Protein AF-A0A950ZU82-F1 (afdb_monomer_lite)

pLDDT: mean 92.41, std 3.68, range [76.25, 97.06]

Sequence (107 aa):
AENVMREKIAYYGHAFSPLILSRLGLTRADFDPIQGVLRTRSLASAAELVTPRMLQIGVVGTSRDLLPRLDQLVAQGATHLSFGPPLGPDLFEAINILGREVLPHFK

Radius of gyration: 15.25 Å; chains: 1; bounding box: 41×27×33 Å

Secondary structure (DSSP, 8-state):
-HHHHHHHHHHHGGGS-HHHHHHTT--SGGGHHHHHHHHHS-HHHHHTT--HHHHTTS--S-HHHHHHHHHHHHHTT-------TTS-SSHHHHHHHIIIIIGGGG-

Structure (mmCIF, N/CA/C/O backbone):
data_AF-A0A950ZU82-F1
#
_entry.id   AF-A0A950ZU82-F1
#
loop_
_atom_site.group_PDB
_atom_site.id
_atom_site.type_symbol
_atom_site.label_atom_id
_atom_site.label_alt_id
_atom_site.label_comp_id
_atom_site.label_asym_id
_atom_site.label_entity_id
_atom_site.label_seq_id
_atom_site.pdbx_PDB_ins_code
_atom_site.Cartn_x
_atom_site.Cartn_y
_atom_site.Cartn_z
_atom_site.occupancy
_atom_site.B_iso_or_equiv
_atom_site.auth_seq_id
_atom_site.auth_comp_id
_atom_site.auth_asym_id
_atom_site.auth_atom_id
_atom_site.pdbx_PDB_model_num
ATOM 1 N N . ALA A 1 1 ? 2.034 10.217 -0.989 1.00 76.25 1 ALA A N 1
ATOM 2 C CA . ALA A 1 1 ? 1.523 8.864 -0.673 1.00 76.25 1 ALA A CA 1
ATOM 3 C C . ALA A 1 1 ? 1.685 7.892 -1.843 1.00 76.25 1 ALA A C 1
ATOM 5 O O . ALA A 1 1 ? 2.078 6.757 -1.618 1.00 76.25 1 ALA A O 1
ATOM 6 N N . GLU A 1 2 ? 1.436 8.313 -3.086 1.00 87.06 2 GLU A N 1
ATOM 7 C CA . GLU A 1 2 ? 1.531 7.410 -4.242 1.00 87.06 2 GLU A CA 1
ATOM 8 C C . GLU A 1 2 ? 2.933 6.816 -4.453 1.00 87.06 2 GLU A C 1
ATOM 10 O O . GLU A 1 2 ? 3.048 5.606 -4.598 1.00 87.06 2 GLU A O 1
ATOM 15 N N . ASN A 1 3 ? 4.002 7.619 -4.386 1.00 89.94 3 ASN A N 1
ATOM 16 C CA . ASN A 1 3 ? 5.370 7.130 -4.631 1.00 89.94 3 ASN A CA 1
ATOM 17 C C . ASN A 1 3 ? 5.780 5.988 -3.688 1.00 89.94 3 ASN A C 1
ATOM 19 O O . ASN A 1 3 ? 6.230 4.946 -4.154 1.00 89.94 3 ASN A O 1
ATOM 23 N N . VAL A 1 4 ? 5.532 6.126 -2.382 1.00 90.06 4 VAL A N 1
ATOM 24 C CA . VAL A 1 4 ? 5.836 5.057 -1.411 1.00 90.06 4 VAL A CA 1
ATOM 25 C C . VAL A 1 4 ? 4.988 3.801 -1.640 1.00 90.06 4 VAL A C 1
ATOM 27 O O . VAL A 1 4 ? 5.438 2.687 -1.378 1.00 90.06 4 VAL A O 1
ATOM 30 N N . MET A 1 5 ? 3.773 3.949 -2.182 1.00 92.31 5 MET A N 1
ATOM 31 C CA . MET A 1 5 ? 2.953 2.809 -2.594 1.00 92.31 5 MET A CA 1
ATOM 32 C C . MET A 1 5 ? 3.513 2.141 -3.854 1.00 92.31 5 MET A C 1
ATOM 34 O O . MET A 1 5 ? 3.579 0.914 -3.912 1.00 92.31 5 MET A O 1
ATOM 38 N N . ARG A 1 6 ? 3.962 2.923 -4.843 1.00 94.81 6 ARG A N 1
ATOM 39 C CA . ARG A 1 6 ? 4.615 2.403 -6.054 1.00 94.81 6 ARG A CA 1
ATOM 40 C C . ARG A 1 6 ? 5.853 1.597 -5.697 1.00 94.81 6 ARG A C 1
ATOM 42 O O . ARG A 1 6 ? 5.984 0.474 -6.160 1.00 94.81 6 ARG A O 1
ATOM 49 N N . GLU A 1 7 ? 6.708 2.102 -4.818 1.00 94.19 7 GLU A N 1
ATOM 50 C CA . GLU A 1 7 ? 7.871 1.354 -4.333 1.00 94.19 7 GLU A CA 1
ATOM 51 C C . GLU A 1 7 ? 7.461 0.041 -3.654 1.00 94.19 7 GLU A C 1
ATOM 53 O O . GLU A 1 7 ? 8.018 -1.022 -3.941 1.00 94.19 7 GLU A O 1
ATOM 58 N N . LYS A 1 8 ? 6.427 0.072 -2.805 1.00 92.75 8 LYS A N 1
ATOM 59 C CA . LYS A 1 8 ? 5.949 -1.136 -2.127 1.00 92.75 8 LYS A CA 1
ATOM 60 C C . LYS A 1 8 ? 5.407 -2.179 -3.105 1.00 92.75 8 LYS A C 1
ATOM 62 O O . LYS A 1 8 ? 5.704 -3.367 -2.958 1.00 92.75 8 LYS A O 1
ATOM 67 N N . ILE A 1 9 ? 4.638 -1.742 -4.099 1.00 93.94 9 ILE A N 1
ATOM 68 C CA . ILE A 1 9 ? 4.083 -2.602 -5.149 1.00 93.94 9 ILE A CA 1
ATOM 69 C C . ILE A 1 9 ? 5.184 -3.102 -6.079 1.00 93.94 9 ILE A C 1
ATOM 71 O O . ILE A 1 9 ? 5.150 -4.264 -6.466 1.00 93.94 9 ILE A O 1
ATOM 75 N N . ALA A 1 10 ? 6.190 -2.290 -6.398 1.00 95.00 10 ALA A N 1
ATOM 76 C CA . ALA A 1 10 ? 7.326 -2.749 -7.183 1.00 95.00 10 ALA A CA 1
ATOM 77 C C . ALA A 1 10 ? 8.043 -3.902 -6.469 1.00 95.00 10 ALA A C 1
ATOM 79 O O . ALA A 1 10 ? 8.309 -4.945 -7.066 1.00 95.00 10 ALA A O 1
ATOM 80 N N . TYR A 1 11 ? 8.279 -3.745 -5.164 1.00 92.81 11 TYR A N 1
ATOM 81 C CA . TYR A 1 11 ? 8.987 -4.730 -4.356 1.00 92.81 11 TYR A CA 1
ATOM 82 C C . TYR A 1 11 ? 8.181 -6.022 -4.115 1.00 92.81 11 TYR A C 1
ATOM 84 O O . TYR A 1 11 ? 8.715 -7.111 -4.313 1.00 92.81 11 TYR A O 1
ATOM 92 N N . TYR A 1 12 ? 6.895 -5.932 -3.747 1.00 90.44 12 TYR A N 1
ATOM 93 C CA . TYR A 1 12 ? 6.082 -7.095 -3.339 1.00 90.44 12 TYR A CA 1
ATOM 94 C C . TYR A 1 12 ? 4.944 -7.484 -4.295 1.00 90.44 12 TYR A C 1
ATOM 96 O O . TYR A 1 12 ? 4.289 -8.500 -4.075 1.00 90.44 12 TYR A O 1
ATOM 104 N N . GLY A 1 13 ? 4.689 -6.725 -5.361 1.00 86.81 13 GLY A N 1
ATOM 105 C CA . GLY A 1 13 ? 3.541 -6.915 -6.260 1.00 86.81 13 GLY A CA 1
ATOM 106 C C . GLY A 1 13 ? 3.431 -8.326 -6.848 1.00 86.81 13 GLY A C 1
ATOM 107 O O . GLY A 1 13 ? 2.353 -8.917 -6.888 1.00 86.81 13 GLY A O 1
ATOM 108 N N . HIS A 1 14 ? 4.573 -8.920 -7.196 1.00 88.56 14 HIS A N 1
ATOM 109 C CA . HIS A 1 14 ? 4.666 -10.285 -7.721 1.00 88.56 14 HIS A CA 1
ATOM 110 C C . HIS A 1 14 ? 4.247 -11.372 -6.706 1.00 88.56 14 HIS A C 1
ATOM 112 O O . HIS A 1 14 ? 3.906 -12.491 -7.096 1.00 88.56 14 HIS A O 1
ATOM 118 N N . ALA A 1 15 ? 4.272 -11.060 -5.406 1.00 90.62 15 ALA A N 1
ATOM 119 C CA . ALA A 1 15 ? 3.979 -11.998 -4.327 1.00 90.62 15 ALA A CA 1
ATOM 120 C C . ALA A 1 15 ? 2.480 -12.091 -3.991 1.00 90.62 15 ALA A C 1
ATOM 122 O O . ALA A 1 15 ? 2.077 -12.995 -3.257 1.00 90.62 15 ALA A O 1
ATOM 123 N N . PHE A 1 16 ? 1.634 -11.209 -4.540 1.00 90.75 16 PHE A N 1
ATOM 124 C CA . PHE A 1 16 ? 0.191 -11.282 -4.315 1.00 90.75 16 PHE A CA 1
ATOM 125 C C . PHE A 1 16 ? -0.411 -12.590 -4.857 1.00 90.75 16 PHE A C 1
ATOM 127 O O . PHE A 1 16 ? 0.110 -13.249 -5.772 1.00 90.75 16 PHE A O 1
ATOM 134 N N . SER A 1 17 ? -1.524 -13.005 -4.248 1.00 91.31 17 SER A N 1
ATOM 135 C CA . SER A 1 17 ? -2.227 -14.215 -4.664 1.00 91.31 17 SER A CA 1
ATOM 136 C C . SER A 1 17 ? -2.861 -14.022 -6.053 1.00 91.31 17 SER A C 1
ATOM 138 O O . SER A 1 17 ? -3.342 -12.925 -6.359 1.00 91.31 17 SER A O 1
ATOM 140 N N . PRO A 1 18 ? -2.932 -15.072 -6.895 1.00 92.69 18 PRO A N 1
ATOM 141 C CA . PRO A 1 18 ? -3.588 -14.989 -8.205 1.00 92.69 18 PRO A CA 1
ATOM 142 C C . PRO A 1 18 ? -5.044 -14.504 -8.133 1.00 92.69 18 PRO A C 1
ATOM 144 O O . PRO A 1 18 ? -5.521 -13.821 -9.037 1.00 92.69 18 PRO A O 1
ATOM 147 N N . LEU A 1 19 ? -5.748 -14.804 -7.037 1.00 92.06 19 LEU A N 1
ATOM 148 C CA . LEU A 1 19 ? -7.117 -14.338 -6.809 1.00 92.06 19 LEU A CA 1
ATOM 149 C C . LEU A 1 19 ? -7.203 -12.807 -6.702 1.00 92.06 19 LEU A C 1
ATOM 151 O O . LEU A 1 19 ? -8.101 -12.203 -7.278 1.00 92.06 19 LEU A O 1
ATOM 155 N N . ILE A 1 20 ? -6.280 -12.168 -5.977 1.00 89.62 20 ILE A N 1
ATOM 156 C CA . ILE A 1 20 ? -6.266 -10.702 -5.847 1.00 89.62 20 ILE A CA 1
ATOM 157 C C . ILE A 1 20 ? -5.909 -10.063 -7.189 1.00 89.62 20 ILE A C 1
ATOM 159 O O . ILE A 1 20 ? -6.588 -9.138 -7.630 1.00 89.62 20 ILE A O 1
ATOM 163 N N . LEU A 1 21 ? -4.879 -10.588 -7.857 1.00 93.38 21 LEU A N 1
ATOM 164 C CA . LEU A 1 21 ? -4.420 -10.059 -9.139 1.00 93.38 21 LEU A CA 1
ATOM 165 C C . LEU A 1 21 ? -5.504 -10.177 -10.221 1.00 93.38 21 LEU A C 1
ATOM 167 O O . LEU A 1 21 ? -5.793 -9.197 -10.901 1.00 93.38 21 LEU A O 1
ATOM 171 N N . SER A 1 22 ? -6.188 -11.321 -10.316 1.00 94.69 22 SER A N 1
ATOM 172 C CA . SER A 1 22 ? -7.242 -11.542 -11.319 1.00 94.69 22 SER A CA 1
ATOM 173 C C . SER A 1 22 ? -8.460 -10.633 -11.141 1.00 94.69 22 SER A C 1
ATOM 175 O O . SER A 1 22 ? -9.021 -10.180 -12.136 1.00 94.69 22 SER A O 1
ATOM 177 N N . ARG A 1 23 ? -8.832 -10.262 -9.906 1.00 92.69 23 ARG A N 1
ATOM 178 C CA . ARG A 1 23 ? -9.862 -9.228 -9.657 1.00 92.69 23 ARG A CA 1
ATOM 179 C C . ARG A 1 23 ? -9.470 -7.863 -10.218 1.00 92.69 23 ARG A C 1
ATOM 181 O O . ARG A 1 23 ? -10.330 -7.054 -10.560 1.00 92.69 23 ARG A O 1
ATOM 188 N N . LEU A 1 24 ? -8.169 -7.623 -10.341 1.00 92.75 24 LEU A N 1
ATOM 189 C CA . LEU A 1 24 ? -7.603 -6.451 -10.985 1.00 92.75 24 LEU A CA 1
ATOM 190 C C . LEU A 1 24 ? -7.235 -6.715 -12.455 1.00 92.75 24 LEU A C 1
ATOM 192 O O . LEU A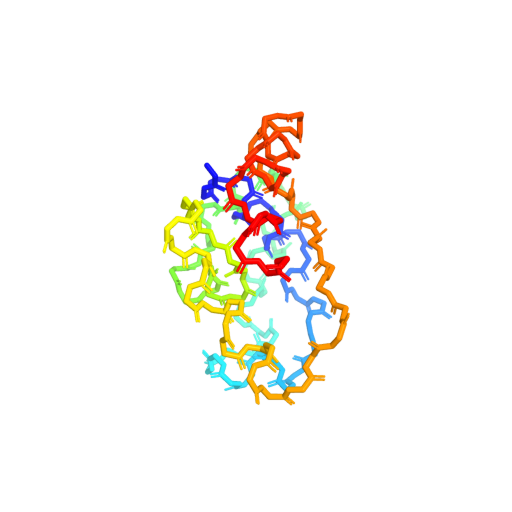 1 24 ? -6.652 -5.850 -13.094 1.00 92.75 24 LEU A O 1
ATOM 196 N N . GLY A 1 25 ? -7.606 -7.846 -13.053 1.00 95.44 25 GLY A N 1
ATOM 197 C CA . GLY A 1 25 ? -7.209 -8.172 -14.429 1.00 95.44 25 GLY A CA 1
ATOM 198 C C . GLY A 1 25 ? -5.688 -8.204 -14.622 1.00 95.44 25 GLY A C 1
ATOM 199 O O . GLY A 1 25 ? -5.209 -7.929 -15.714 1.00 95.44 25 GLY A O 1
ATOM 200 N N . LEU A 1 26 ? -4.951 -8.477 -13.545 1.00 96.12 26 LEU A N 1
ATOM 201 C CA . LEU A 1 26 ? -3.505 -8.625 -13.520 1.00 96.12 26 LEU A CA 1
ATOM 202 C C . LEU A 1 26 ? -3.144 -10.096 -13.314 1.00 96.12 26 LEU A C 1
ATOM 204 O O . LEU A 1 26 ? -3.903 -10.905 -12.774 1.00 96.12 26 LEU A O 1
ATOM 208 N N . THR A 1 27 ? -1.920 -10.411 -13.682 1.00 95.75 27 THR A N 1
ATOM 209 C CA . THR A 1 27 ? -1.241 -11.680 -13.491 1.00 95.75 27 THR A CA 1
ATOM 210 C C . THR A 1 27 ? 0.117 -11.419 -12.849 1.00 95.75 27 THR A C 1
ATOM 212 O O . THR A 1 27 ? 0.567 -10.280 -12.728 1.00 95.75 27 THR A O 1
ATOM 215 N N . ARG A 1 28 ? 0.808 -12.480 -12.422 1.00 94.00 28 ARG A N 1
ATOM 216 C CA . ARG A 1 28 ? 2.193 -12.336 -11.946 1.00 94.00 28 ARG A CA 1
ATOM 217 C C . ARG A 1 28 ? 3.141 -11.895 -13.061 1.00 94.00 28 ARG A C 1
ATOM 219 O O . ARG A 1 28 ? 4.058 -11.136 -12.775 1.00 94.00 28 ARG A O 1
ATOM 226 N N . ALA A 1 29 ? 2.873 -12.312 -14.301 1.00 95.50 29 ALA A N 1
ATOM 227 C CA . ALA A 1 29 ? 3.693 -11.977 -15.461 1.00 95.50 29 ALA A CA 1
ATOM 228 C C . ALA A 1 29 ? 3.730 -10.465 -15.740 1.00 95.50 29 ALA A C 1
ATOM 230 O O . ALA A 1 29 ? 4.748 -9.939 -16.180 1.00 95.50 29 ALA A O 1
ATOM 231 N N . ASP A 1 30 ? 2.668 -9.733 -15.386 1.00 96.38 30 ASP A N 1
ATOM 232 C CA . ASP A 1 30 ? 2.646 -8.269 -15.503 1.00 96.38 30 ASP A CA 1
ATOM 233 C C . ASP A 1 30 ? 3.726 -7.589 -14.640 1.00 96.38 30 ASP A C 1
ATOM 235 O O . ASP A 1 30 ? 4.125 -6.460 -14.918 1.00 96.38 30 ASP A O 1
ATOM 239 N N . PHE A 1 31 ? 4.240 -8.271 -13.609 1.00 96.44 31 PHE A N 1
ATOM 240 C CA . PHE A 1 31 ? 5.312 -7.774 -12.743 1.00 96.44 31 PHE A CA 1
ATOM 241 C C . PHE A 1 31 ? 6.716 -8.205 -13.193 1.00 96.44 31 PHE A C 1
ATOM 243 O O . PHE A 1 31 ? 7.699 -7.731 -12.619 1.00 96.44 31 PHE A O 1
ATOM 250 N N . ASP A 1 32 ? 6.855 -9.053 -14.214 1.00 95.81 32 ASP A N 1
ATOM 251 C CA . ASP A 1 32 ? 8.163 -9.538 -14.672 1.00 95.81 32 ASP A CA 1
ATOM 252 C C . ASP A 1 32 ? 9.114 -8.405 -15.107 1.00 95.81 32 ASP A C 1
ATOM 254 O O . ASP A 1 32 ? 10.284 -8.432 -14.698 1.00 95.81 32 ASP A O 1
ATOM 258 N N . PRO A 1 33 ? 8.662 -7.360 -15.839 1.00 96.56 33 PRO A N 1
ATOM 259 C CA . PRO A 1 33 ? 9.520 -6.224 -16.182 1.00 96.56 33 PRO A CA 1
ATOM 260 C C . PRO A 1 33 ? 10.040 -5.482 -14.943 1.00 96.56 33 PRO A C 1
ATOM 262 O O . PRO A 1 33 ? 11.216 -5.124 -14.873 1.00 96.56 33 PRO A O 1
ATOM 265 N N . ILE A 1 34 ? 9.183 -5.315 -13.930 1.00 97.06 34 ILE A N 1
ATOM 266 C CA . ILE A 1 34 ? 9.522 -4.676 -12.652 1.00 97.06 34 ILE A CA 1
ATOM 267 C C . ILE A 1 34 ? 10.594 -5.495 -11.925 1.00 97.06 34 ILE A C 1
ATOM 269 O O . ILE A 1 34 ? 11.589 -4.941 -11.458 1.00 97.06 34 ILE A O 1
ATOM 273 N N . GLN A 1 35 ? 10.436 -6.821 -11.871 1.00 94.94 35 GLN A N 1
ATOM 274 C CA . GLN A 1 35 ? 11.425 -7.717 -11.264 1.00 94.94 35 GLN A CA 1
ATOM 275 C C . GLN A 1 35 ? 12.764 -7.691 -12.016 1.00 94.94 35 GLN A C 1
ATOM 277 O O . GLN A 1 35 ? 13.825 -7.742 -11.395 1.00 94.94 35 GLN A O 1
ATOM 282 N N . GLY A 1 36 ? 12.737 -7.569 -13.346 1.00 95.25 36 GLY A N 1
ATOM 283 C CA . GLY A 1 36 ? 13.937 -7.368 -14.161 1.00 95.25 36 GLY A CA 1
ATOM 284 C C . GLY A 1 36 ? 14.706 -6.100 -13.784 1.00 95.25 36 GLY A C 1
ATOM 285 O O . GLY A 1 36 ? 15.924 -6.150 -13.586 1.00 95.25 36 GLY A O 1
ATOM 286 N N . VAL A 1 37 ? 13.996 -4.980 -13.622 1.00 96.19 37 VAL A N 1
ATOM 287 C CA . VAL A 1 37 ? 14.597 -3.706 -13.203 1.00 96.19 37 VAL A CA 1
ATOM 288 C C . VAL A 1 37 ? 15.108 -3.772 -11.765 1.00 96.19 37 VAL A C 1
ATOM 290 O O . VAL A 1 37 ? 16.233 -3.349 -11.521 1.00 96.19 37 VAL A O 1
ATOM 293 N N . LEU A 1 38 ? 14.364 -4.369 -10.829 1.00 93.25 38 LEU A N 1
ATOM 294 C CA . LEU A 1 38 ? 14.813 -4.519 -9.436 1.00 93.25 38 LEU A CA 1
ATOM 295 C C . LEU A 1 38 ? 16.125 -5.292 -9.297 1.00 93.25 38 LEU A C 1
ATOM 297 O O . LEU A 1 38 ? 16.934 -4.964 -8.436 1.00 93.25 38 LEU A O 1
ATOM 301 N N . ARG A 1 39 ? 16.351 -6.308 -10.137 1.00 92.12 39 ARG A N 1
ATOM 302 C CA . ARG A 1 39 ? 17.591 -7.102 -10.107 1.00 92.12 39 ARG A CA 1
ATOM 303 C C . ARG A 1 39 ? 18.814 -6.358 -10.640 1.00 92.12 39 ARG A C 1
ATOM 305 O O . ARG A 1 39 ? 19.932 -6.751 -10.328 1.00 92.12 39 ARG A O 1
ATOM 312 N N . THR A 1 40 ? 18.617 -5.353 -11.490 1.00 93.12 40 THR A N 1
ATOM 313 C CA . THR A 1 40 ? 19.699 -4.731 -12.277 1.00 93.12 40 THR A CA 1
ATOM 314 C C . THR A 1 40 ? 19.895 -3.244 -11.991 1.00 93.12 40 THR A C 1
ATOM 316 O O . THR A 1 40 ? 20.926 -2.685 -12.358 1.00 93.12 40 THR A O 1
ATOM 319 N N . ARG A 1 41 ? 18.915 -2.588 -11.362 1.00 92.94 41 ARG A N 1
ATOM 320 C CA . ARG A 1 41 ? 18.884 -1.146 -11.088 1.00 92.94 41 ARG A CA 1
ATOM 321 C C . ARG A 1 41 ? 18.401 -0.882 -9.655 1.00 92.94 41 ARG A C 1
ATOM 323 O O . ARG A 1 41 ? 18.728 -1.629 -8.740 1.00 92.94 41 ARG A O 1
ATOM 330 N N . SER A 1 42 ? 17.669 0.212 -9.446 1.00 94.06 42 SER A N 1
ATOM 331 C CA . SER A 1 42 ? 17.158 0.647 -8.149 1.00 94.06 42 SER A CA 1
ATOM 332 C C . SER A 1 42 ? 15.656 0.389 -7.999 1.00 94.06 42 SER A C 1
ATOM 334 O O . SER A 1 42 ? 14.920 0.242 -8.979 1.00 94.06 42 SER A O 1
ATOM 336 N N . LEU A 1 43 ? 15.191 0.408 -6.746 1.00 93.50 43 LEU A N 1
ATOM 337 C CA . LEU A 1 43 ? 13.767 0.371 -6.406 1.00 93.50 43 LEU A CA 1
ATOM 338 C C . LEU A 1 43 ? 12.992 1.542 -7.022 1.00 93.50 43 LEU A C 1
ATOM 340 O O . LEU A 1 43 ? 11.895 1.334 -7.531 1.00 93.50 43 LEU A O 1
ATOM 344 N N . ALA A 1 44 ? 13.581 2.740 -7.033 1.00 94.00 44 ALA A N 1
ATOM 345 C CA . ALA A 1 44 ? 12.975 3.921 -7.640 1.00 94.00 44 ALA A CA 1
ATOM 346 C C . ALA A 1 44 ? 12.697 3.703 -9.137 1.00 94.00 44 ALA A C 1
ATOM 348 O O . ALA A 1 44 ? 11.577 3.913 -9.591 1.00 94.00 44 ALA A O 1
ATOM 349 N N . SER A 1 45 ? 13.671 3.175 -9.888 1.00 95.31 45 SER A N 1
ATOM 350 C CA . SER A 1 45 ? 13.477 2.872 -11.312 1.00 95.31 45 SER A CA 1
ATOM 351 C C . SER A 1 45 ? 12.434 1.778 -11.549 1.00 95.31 45 SER A C 1
ATOM 353 O O . SER A 1 45 ? 11.724 1.800 -12.548 1.00 95.31 45 SER A O 1
ATOM 355 N N . ALA A 1 46 ? 12.318 0.803 -10.646 1.00 96.62 46 ALA A N 1
ATOM 356 C CA . ALA A 1 46 ? 11.273 -0.211 -10.746 1.00 96.62 46 ALA A CA 1
ATOM 357 C C . ALA A 1 46 ? 9.878 0.354 -10.419 1.00 96.62 46 ALA A C 1
ATOM 359 O O . ALA A 1 46 ? 8.889 -0.058 -11.023 1.00 96.62 46 ALA A O 1
ATOM 360 N N . ALA A 1 47 ? 9.792 1.310 -9.490 1.00 96.12 47 ALA A N 1
ATOM 361 C CA . ALA A 1 47 ? 8.549 1.975 -9.100 1.00 96.12 47 ALA A CA 1
ATOM 362 C C . ALA A 1 47 ? 7.925 2.796 -10.243 1.00 96.12 47 ALA A C 1
ATOM 364 O O . ALA A 1 47 ? 6.699 2.910 -10.320 1.00 96.12 47 ALA A O 1
ATOM 365 N N . GLU A 1 48 ? 8.745 3.313 -11.162 1.00 96.62 48 GLU A N 1
ATOM 366 C CA . GLU A 1 48 ? 8.290 4.004 -12.378 1.00 96.62 48 GLU A CA 1
ATOM 367 C C . GLU A 1 48 ? 7.494 3.087 -13.319 1.00 96.62 48 GLU A C 1
ATOM 369 O O . GLU A 1 48 ? 6.600 3.552 -14.023 1.00 96.62 48 GLU A O 1
ATOM 374 N N . LEU A 1 49 ? 7.764 1.776 -13.297 1.00 96.69 49 LEU A N 1
ATOM 375 C CA . LEU A 1 49 ? 7.057 0.783 -14.113 1.00 96.69 49 LEU A CA 1
ATOM 376 C C . LEU A 1 49 ? 5.719 0.330 -13.511 1.00 96.69 49 LEU A C 1
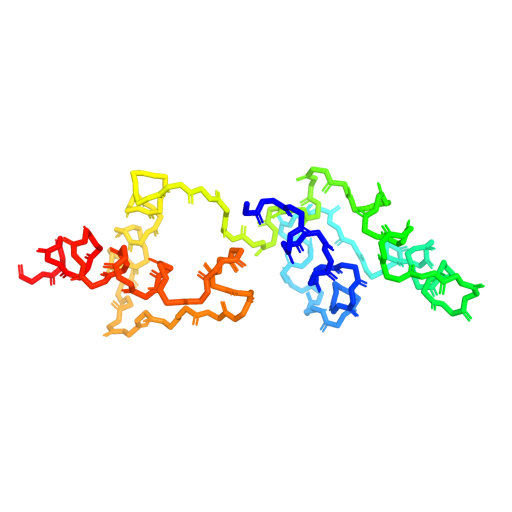ATOM 378 O O . LEU A 1 49 ? 4.958 -0.384 -14.166 1.00 96.69 49 LEU A O 1
ATOM 382 N N . VAL A 1 50 ? 5.408 0.722 -12.273 1.00 96.31 50 VAL A N 1
ATOM 383 C CA . VAL A 1 50 ? 4.122 0.389 -11.655 1.00 96.31 50 VAL A CA 1
ATOM 384 C C . VAL A 1 50 ? 3.006 1.102 -12.415 1.00 96.31 50 VAL A C 1
ATOM 386 O O . VAL A 1 50 ? 3.022 2.316 -12.598 1.00 96.31 50 VAL A O 1
ATOM 389 N N . THR A 1 51 ? 1.998 0.372 -12.873 1.00 95.81 51 THR A N 1
ATOM 390 C CA . THR A 1 51 ? 0.898 0.986 -13.629 1.00 95.81 51 THR A CA 1
ATOM 391 C C . THR A 1 51 ? -0.180 1.547 -12.693 1.00 95.81 51 THR A C 1
ATOM 393 O O . THR A 1 51 ? -0.306 1.095 -11.549 1.00 95.81 51 THR A O 1
ATOM 396 N N . PRO A 1 52 ? -1.039 2.474 -13.165 1.00 93.69 52 PRO A N 1
ATOM 397 C CA . PRO A 1 52 ? -2.223 2.890 -12.411 1.00 93.69 52 PRO A CA 1
ATOM 398 C C . PRO A 1 52 ? -3.121 1.716 -12.004 1.00 93.69 52 PRO A C 1
ATOM 400 O O . PRO A 1 52 ? -3.764 1.764 -10.960 1.00 93.69 52 PRO A O 1
ATOM 403 N N . ARG A 1 53 ? -3.143 0.632 -12.793 1.00 94.25 53 ARG A N 1
ATOM 404 C CA . ARG A 1 53 ? -3.898 -0.578 -12.459 1.00 94.25 53 ARG A CA 1
ATOM 405 C C . ARG A 1 53 ? -3.266 -1.353 -11.306 1.00 94.25 53 ARG A C 1
ATOM 407 O O . ARG A 1 53 ? -3.983 -1.767 -10.402 1.00 94.25 53 ARG A O 1
ATOM 414 N N . MET A 1 54 ? -1.943 -1.507 -11.300 1.00 94.62 54 MET A N 1
ATOM 415 C CA . MET A 1 54 ? -1.220 -2.133 -10.187 1.00 94.62 54 MET A CA 1
ATOM 416 C C . MET A 1 54 ? -1.388 -1.343 -8.885 1.00 94.62 54 MET A C 1
ATOM 418 O O . MET A 1 54 ? -1.572 -1.949 -7.834 1.00 94.62 54 MET A O 1
ATOM 422 N N . LEU A 1 55 ? -1.418 -0.006 -8.949 1.00 91.69 55 LEU A N 1
ATOM 423 C CA . LEU A 1 55 ? -1.675 0.857 -7.787 1.00 91.69 55 LEU A CA 1
ATOM 424 C C . LEU A 1 55 ? -3.000 0.561 -7.070 1.00 91.69 55 LEU A C 1
ATOM 426 O O . LEU A 1 55 ? -3.092 0.784 -5.865 1.00 91.69 55 LEU A O 1
ATOM 430 N N . GLN A 1 56 ? -3.999 0.022 -7.775 1.00 89.75 56 GLN A N 1
ATOM 431 C CA . GLN A 1 56 ? -5.299 -0.325 -7.191 1.00 89.75 56 GLN A CA 1
ATOM 432 C C . GLN A 1 56 ? -5.243 -1.524 -6.232 1.00 89.75 56 GLN A C 1
ATOM 434 O O . GLN A 1 56 ? -6.229 -1.785 -5.547 1.00 89.75 56 GLN A O 1
ATOM 439 N N . ILE A 1 57 ? -4.110 -2.236 -6.153 1.00 87.50 57 ILE A N 1
ATOM 440 C CA . ILE A 1 57 ? -3.858 -3.239 -5.107 1.00 87.50 57 ILE A CA 1
ATOM 441 C C . ILE A 1 57 ? -3.844 -2.578 -3.722 1.00 87.50 57 ILE A C 1
ATOM 443 O O . ILE A 1 57 ? -4.299 -3.169 -2.744 1.00 87.50 57 ILE A O 1
ATOM 447 N N . GLY A 1 58 ? -3.306 -1.361 -3.638 1.00 85.12 58 GLY A N 1
ATOM 448 C CA . GLY A 1 58 ? -3.259 -0.579 -2.413 1.00 85.12 58 GLY A CA 1
ATOM 449 C C . GLY A 1 58 ? -4.439 0.380 -2.285 1.00 85.12 58 GLY A C 1
ATOM 450 O O . GLY A 1 58 ? -5.160 0.683 -3.238 1.00 85.12 58 GLY A O 1
ATOM 451 N N . VAL A 1 59 ? -4.598 0.925 -1.082 1.00 82.88 59 VAL A N 1
ATOM 452 C CA . VAL A 1 59 ? -5.425 2.111 -0.863 1.00 82.88 59 VAL A CA 1
ATOM 453 C C . VAL A 1 59 ? -4.493 3.305 -0.701 1.00 82.88 59 VAL A C 1
ATOM 455 O O . VAL A 1 59 ? -3.601 3.288 0.143 1.00 82.88 59 VAL A O 1
ATOM 458 N N . VAL A 1 60 ? -4.671 4.319 -1.546 1.00 85.06 60 VAL A N 1
ATOM 459 C CA . VAL A 1 60 ? -3.896 5.564 -1.535 1.00 85.06 60 VAL A CA 1
ATOM 460 C C . VAL A 1 60 ? -4.886 6.715 -1.571 1.00 85.06 60 VAL A C 1
ATOM 462 O O . VAL A 1 60 ? -5.801 6.703 -2.390 1.00 85.06 60 VAL A O 1
ATOM 465 N N . GLY A 1 61 ? -4.697 7.698 -0.698 1.00 85.38 61 GLY A N 1
ATOM 466 C CA . GLY A 1 61 ? -5.542 8.883 -0.650 1.00 85.38 61 GLY A CA 1
ATOM 467 C C . GLY A 1 61 ? -5.511 9.552 0.715 1.00 85.38 61 GLY A C 1
ATOM 468 O O . GLY A 1 61 ? -4.671 9.239 1.560 1.00 85.38 61 GLY A O 1
ATOM 469 N N . THR A 1 62 ? -6.430 10.488 0.894 1.00 90.31 62 THR A N 1
ATOM 470 C CA . THR A 1 62 ? -6.742 11.150 2.160 1.00 90.31 62 THR A CA 1
ATOM 471 C C . THR A 1 62 ? -7.693 10.297 3.005 1.00 90.31 62 THR A C 1
ATOM 473 O O . THR A 1 62 ? -8.226 9.286 2.543 1.00 90.31 62 THR A O 1
ATOM 476 N N . SER A 1 63 ? -7.967 10.727 4.237 1.00 90.19 63 SER A N 1
ATOM 477 C CA . SER A 1 63 ? -9.026 10.150 5.078 1.00 90.19 63 SER A CA 1
ATOM 478 C C . SER A 1 63 ? -10.378 10.095 4.353 1.00 90.19 63 SER A C 1
ATOM 480 O O . SER A 1 63 ? -11.059 9.075 4.398 1.00 90.19 63 SER A O 1
ATOM 482 N N . ARG A 1 64 ? -10.734 11.144 3.600 1.00 90.88 64 ARG A N 1
ATOM 483 C CA . ARG A 1 64 ? -11.987 11.226 2.829 1.00 90.88 64 ARG A CA 1
ATOM 484 C C . ARG A 1 64 ? -12.085 10.173 1.730 1.00 90.88 64 ARG A C 1
ATOM 486 O O . ARG A 1 64 ? -13.177 9.693 1.450 1.00 90.88 64 ARG A O 1
ATOM 493 N N . ASP A 1 65 ? -10.956 9.801 1.135 1.00 89.06 65 ASP A N 1
ATOM 494 C CA . ASP A 1 65 ? -10.899 8.749 0.115 1.00 89.06 65 ASP A CA 1
ATOM 495 C C . ASP A 1 65 ? -10.956 7.348 0.743 1.00 89.06 65 ASP A C 1
ATOM 497 O O . ASP A 1 65 ? -11.412 6.383 0.124 1.00 89.06 65 ASP A O 1
ATOM 501 N N . LEU A 1 66 ? -10.472 7.236 1.982 1.00 89.31 66 LEU A N 1
ATOM 502 C CA . LEU A 1 66 ? -10.362 5.989 2.722 1.00 89.31 66 LEU A CA 1
ATOM 503 C C . LEU A 1 66 ? -11.701 5.575 3.350 1.00 89.31 66 LEU A C 1
ATOM 505 O O . LEU A 1 66 ? -12.089 4.414 3.215 1.00 89.31 66 LEU A O 1
ATOM 509 N N . LEU A 1 67 ? -12.416 6.508 3.990 1.00 93.25 67 LEU A N 1
ATOM 510 C CA . LEU A 1 67 ? -13.636 6.230 4.761 1.00 93.25 67 LEU A CA 1
ATOM 511 C C . LEU A 1 67 ? -14.701 5.439 3.977 1.00 93.25 67 LEU A C 1
ATOM 513 O O . LEU A 1 67 ? -15.091 4.382 4.469 1.00 93.25 67 LEU A O 1
ATOM 517 N N . PRO A 1 68 ? -15.085 5.805 2.734 1.00 93.06 68 PRO A N 1
ATOM 518 C CA . PRO A 1 68 ? -16.103 5.054 1.996 1.00 93.06 68 PRO A CA 1
ATOM 519 C C . PRO A 1 68 ? -15.724 3.590 1.738 1.00 93.06 68 PRO A C 1
ATOM 521 O O . PRO A 1 68 ? -16.588 2.717 1.669 1.00 93.06 68 PRO A O 1
ATOM 524 N N . ARG A 1 69 ? -14.425 3.294 1.587 1.00 89.44 69 ARG A N 1
ATOM 525 C CA . ARG A 1 69 ? -13.940 1.917 1.402 1.00 89.44 69 ARG A CA 1
ATOM 526 C C . ARG A 1 69 ? -13.990 1.133 2.708 1.00 89.44 69 ARG A C 1
ATOM 528 O O . ARG A 1 69 ? -14.326 -0.047 2.698 1.00 89.44 69 ARG A O 1
ATOM 535 N N . LEU A 1 70 ? -13.649 1.780 3.818 1.00 92.69 70 LEU A N 1
ATOM 536 C CA . LEU A 1 70 ? -13.722 1.172 5.143 1.00 92.69 70 LEU A CA 1
ATOM 537 C C . LEU A 1 70 ? -15.177 0.902 5.547 1.00 92.69 70 LEU A C 1
ATOM 539 O O . LEU A 1 70 ? -15.463 -0.192 6.025 1.00 92.69 70 LEU A O 1
ATOM 543 N N . ASP A 1 71 ? -16.099 1.823 5.252 1.00 94.88 71 ASP A N 1
ATOM 544 C CA . ASP A 1 71 ? -17.540 1.642 5.469 1.00 94.88 71 ASP A CA 1
ATOM 545 C C . ASP A 1 71 ? -18.065 0.390 4.763 1.00 94.88 71 ASP A C 1
ATOM 547 O O . ASP A 1 71 ? -18.801 -0.399 5.351 1.00 94.88 71 ASP A O 1
ATOM 551 N N . GLN A 1 72 ? -17.641 0.153 3.517 1.00 93.25 72 GLN A N 1
ATOM 552 C CA . GLN A 1 72 ? -18.016 -1.056 2.780 1.00 93.25 72 GLN A CA 1
ATOM 553 C C . GLN A 1 72 ? -17.501 -2.335 3.445 1.00 93.25 72 GLN A C 1
ATOM 555 O O . GLN A 1 72 ? -18.224 -3.328 3.486 1.00 93.25 72 GLN A O 1
ATOM 560 N N . LEU A 1 73 ? -16.272 -2.328 3.971 1.00 91.94 73 LEU A N 1
ATOM 561 C CA . LEU A 1 73 ? -15.713 -3.485 4.674 1.00 91.94 73 LEU A CA 1
ATOM 562 C C . LEU A 1 73 ? -16.473 -3.760 5.975 1.00 91.94 73 LEU A C 1
ATOM 564 O O . LEU A 1 73 ? -16.818 -4.908 6.254 1.00 91.94 73 LEU A O 1
ATOM 568 N N . VAL A 1 74 ? -16.783 -2.716 6.745 1.00 94.62 74 VAL A N 1
ATOM 569 C CA . VAL A 1 74 ? -17.565 -2.833 7.985 1.00 94.62 74 VAL A CA 1
ATOM 570 C C . VAL A 1 74 ? -18.986 -3.313 7.687 1.00 94.62 74 VAL A C 1
ATOM 572 O O . VAL A 1 74 ? -19.465 -4.234 8.343 1.00 94.62 74 VAL A O 1
ATOM 575 N N . ALA A 1 75 ? -19.633 -2.784 6.645 1.00 95.75 75 ALA A N 1
ATOM 576 C CA . ALA A 1 75 ? -20.951 -3.238 6.196 1.00 95.75 75 AL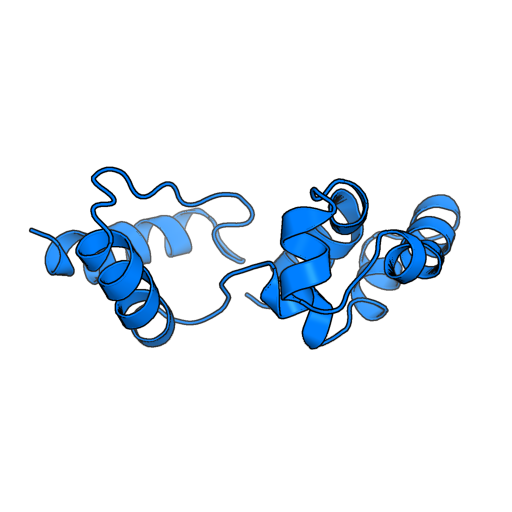A A CA 1
ATOM 577 C C . ALA A 1 75 ? -20.958 -4.711 5.741 1.00 95.75 75 ALA A C 1
ATOM 579 O O . ALA A 1 75 ? -21.980 -5.385 5.844 1.00 95.75 75 ALA A O 1
ATOM 580 N N . GLN A 1 76 ? -19.818 -5.232 5.277 1.00 95.75 76 GLN A N 1
ATOM 581 C CA . GLN A 1 76 ? -19.615 -6.654 4.964 1.00 95.75 76 GLN A CA 1
ATOM 582 C C . GLN A 1 76 ? -19.276 -7.510 6.199 1.00 95.75 76 GLN A C 1
ATOM 584 O O . GLN A 1 76 ? -19.033 -8.709 6.066 1.00 95.75 76 GLN A O 1
ATOM 589 N N . GLY A 1 77 ? -19.275 -6.921 7.398 1.00 96.19 77 GLY A N 1
ATOM 590 C CA . GLY A 1 77 ? -19.057 -7.614 8.667 1.00 96.19 77 GLY A CA 1
ATOM 591 C C . GLY A 1 77 ? -17.613 -7.599 9.167 1.00 96.19 77 GLY A C 1
ATOM 592 O O . GLY A 1 77 ? -17.291 -8.349 10.090 1.00 96.19 77 GLY A O 1
ATOM 593 N N . ALA A 1 78 ? -16.724 -6.779 8.595 1.00 95.44 78 ALA A N 1
ATOM 594 C CA . ALA A 1 78 ? -15.376 -6.628 9.135 1.00 95.44 78 ALA A CA 1
ATOM 595 C C . ALA A 1 78 ? -15.423 -6.006 10.542 1.00 95.44 78 ALA A C 1
ATOM 597 O O . ALA A 1 78 ? -15.897 -4.888 10.723 1.00 95.44 78 ALA A O 1
ATOM 598 N N . THR A 1 79 ? -14.881 -6.715 11.535 1.00 94.44 79 THR A N 1
ATOM 599 C CA . THR A 1 79 ? -14.779 -6.255 12.935 1.00 94.44 79 THR A CA 1
ATOM 600 C C . THR A 1 79 ? -13.376 -5.783 13.311 1.00 94.44 79 THR A C 1
ATOM 602 O O . THR A 1 79 ? -13.169 -5.218 14.383 1.00 94.44 79 THR A O 1
ATOM 605 N N . HIS A 1 80 ? -12.399 -6.004 12.429 1.00 92.38 80 HIS A N 1
ATOM 606 C CA . HIS A 1 80 ? -11.023 -5.567 12.607 1.00 92.38 80 HIS A CA 1
ATOM 607 C C . HIS A 1 80 ? -10.461 -5.044 11.285 1.00 92.38 80 HIS A C 1
ATOM 609 O O . HIS A 1 80 ? -10.402 -5.771 10.292 1.00 92.38 80 HIS A O 1
ATOM 615 N N . LEU A 1 81 ? -10.034 -3.782 11.285 1.00 90.81 81 LEU A N 1
ATOM 616 C CA . LEU A 1 81 ? -9.398 -3.127 10.146 1.00 90.81 81 LEU A CA 1
ATOM 617 C C . LEU A 1 81 ? -7.911 -2.950 10.454 1.00 90.81 81 LEU A C 1
ATOM 619 O O . LEU A 1 81 ? -7.540 -2.223 11.374 1.00 90.81 81 LEU A O 1
ATOM 623 N N . SER A 1 82 ? -7.064 -3.630 9.683 1.00 90.38 82 SER A N 1
ATOM 624 C CA . SER A 1 82 ? -5.611 -3.538 9.809 1.00 90.38 82 SER A CA 1
ATOM 625 C C . SER A 1 82 ? -5.039 -2.721 8.656 1.00 90.38 82 SER A C 1
ATOM 627 O O . SER A 1 82 ? -5.288 -3.020 7.486 1.00 90.38 82 SER A O 1
ATOM 629 N N . PHE A 1 83 ? -4.265 -1.689 8.985 1.00 89.88 83 PHE A N 1
ATOM 630 C CA . PHE A 1 83 ? -3.589 -0.848 8.006 1.00 89.88 83 PHE A CA 1
ATOM 631 C C . PHE A 1 83 ? -2.140 -1.320 7.857 1.00 89.88 83 PHE A C 1
ATOM 633 O O . PHE A 1 83 ? -1.361 -1.296 8.808 1.00 89.88 83 PHE A O 1
ATOM 640 N N . GLY A 1 84 ? -1.796 -1.801 6.663 1.00 85.69 84 GLY A N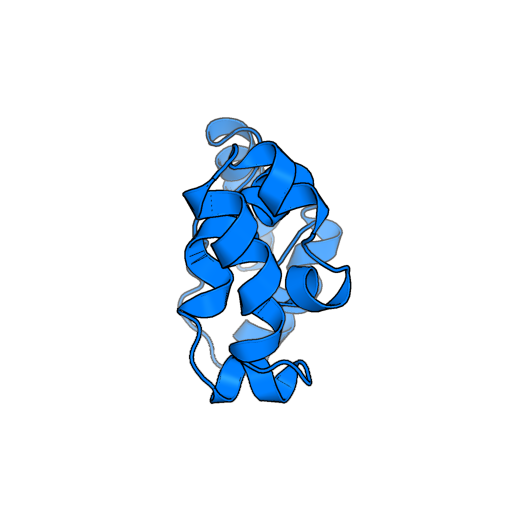 1
ATOM 641 C CA . GLY A 1 84 ? -0.469 -2.334 6.360 1.00 85.69 84 GLY A CA 1
ATOM 642 C C . GLY A 1 84 ? 0.507 -1.285 5.806 1.00 85.69 84 GLY A C 1
ATOM 643 O O . GLY A 1 84 ? 0.097 -0.19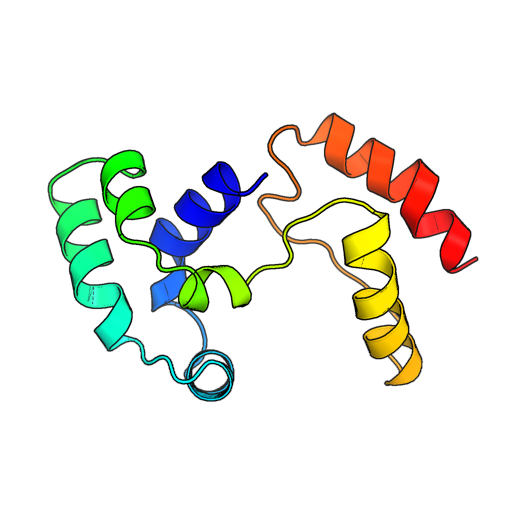3 5.405 1.00 85.69 84 GLY A O 1
ATOM 644 N N . PRO A 1 85 ? 1.809 -1.620 5.717 1.00 85.88 85 PRO A N 1
ATOM 645 C CA . PRO A 1 85 ? 2.808 -0.762 5.086 1.00 85.88 85 PRO A CA 1
ATOM 646 C C . PRO A 1 85 ? 2.436 -0.388 3.635 1.00 85.88 85 PRO A C 1
ATOM 648 O O . PRO A 1 85 ? 1.904 -1.234 2.915 1.00 85.88 85 PRO A O 1
ATOM 651 N N . PRO A 1 86 ? 2.780 0.825 3.165 1.00 89.12 86 PRO A N 1
ATOM 652 C CA . PRO A 1 86 ? 3.646 1.795 3.839 1.00 89.12 86 PRO A CA 1
ATOM 653 C C . PRO A 1 86 ? 2.946 2.664 4.899 1.00 89.12 86 PRO A C 1
ATOM 655 O O . PRO A 1 86 ? 3.634 3.449 5.537 1.00 89.12 86 PRO A O 1
ATOM 658 N N . LEU A 1 87 ? 1.626 2.529 5.108 1.00 90.00 87 LEU A N 1
ATOM 659 C CA . LEU A 1 87 ? 0.749 3.440 5.874 1.00 90.00 87 LEU A CA 1
ATOM 660 C C . LEU A 1 87 ? 0.656 4.860 5.302 1.00 90.00 87 LEU A C 1
ATOM 662 O O . LEU A 1 87 ? -0.437 5.375 5.089 1.00 90.00 87 LEU A O 1
ATOM 666 N N . GLY A 1 88 ? 1.788 5.470 4.987 1.00 90.62 88 GLY A N 1
ATOM 667 C CA . GLY A 1 88 ? 1.882 6.778 4.370 1.00 90.62 88 GLY A CA 1
ATOM 668 C C . GLY A 1 88 ? 3.334 7.127 4.055 1.00 90.62 88 GLY A C 1
ATOM 669 O O . GLY A 1 88 ? 4.234 6.327 4.298 1.00 90.62 88 GLY A O 1
ATOM 670 N N . PRO A 1 89 ? 3.578 8.305 3.463 1.00 90.75 89 PRO A N 1
ATOM 671 C CA . PRO A 1 89 ? 4.936 8.791 3.228 1.00 90.75 89 PRO A CA 1
ATOM 672 C C . PRO A 1 89 ? 5.664 9.146 4.534 1.00 90.75 89 PRO A C 1
ATOM 674 O O . PRO A 1 89 ? 6.878 9.002 4.602 1.00 90.75 89 PRO A O 1
ATOM 677 N N . ASP A 1 90 ? 4.91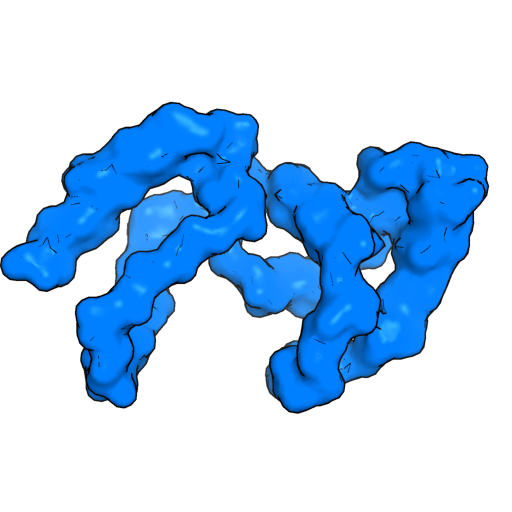6 9.572 5.553 1.00 93.56 90 ASP A N 1
ATOM 678 C CA . ASP A 1 90 ? 5.377 9.744 6.927 1.00 93.56 90 ASP A CA 1
ATOM 679 C C . ASP A 1 90 ? 4.526 8.847 7.833 1.00 93.56 90 ASP A C 1
ATOM 681 O O . ASP A 1 90 ? 3.293 8.880 7.780 1.00 93.56 90 ASP A O 1
ATOM 685 N N . LEU A 1 91 ? 5.192 8.009 8.626 1.00 91.69 91 LEU A N 1
ATOM 686 C CA . LEU A 1 91 ? 4.534 7.017 9.470 1.00 91.69 91 LEU A CA 1
ATOM 687 C C . LEU A 1 91 ? 3.744 7.664 10.615 1.00 91.69 91 LEU A C 1
ATOM 689 O O . LEU A 1 91 ? 2.625 7.239 10.899 1.00 91.69 91 LEU A O 1
ATOM 693 N N . PHE A 1 92 ? 4.319 8.671 11.275 1.00 95.12 92 PHE A N 1
ATOM 694 C CA . PHE A 1 92 ? 3.694 9.321 12.423 1.00 95.12 92 PHE A CA 1
ATOM 695 C C . PHE A 1 92 ? 2.484 10.134 11.990 1.00 95.12 92 PHE A C 1
ATOM 697 O O . PHE A 1 92 ? 1.440 10.058 12.634 1.00 95.12 92 PHE A O 1
ATOM 704 N N . GLU A 1 93 ? 2.591 10.839 10.868 1.00 94.44 93 GLU A N 1
ATOM 705 C CA . GLU A 1 93 ? 1.477 11.601 10.324 1.00 94.44 93 GLU A CA 1
ATOM 706 C C . GLU A 1 93 ? 0.361 10.685 9.814 1.00 94.44 93 GLU A C 1
ATOM 708 O O . GLU A 1 93 ? -0.812 10.943 10.074 1.00 94.44 93 GLU A O 1
ATOM 713 N N . ALA A 1 94 ? 0.696 9.556 9.180 1.00 93.75 94 ALA A N 1
ATOM 714 C CA . ALA A 1 94 ? -0.308 8.563 8.804 1.00 93.75 94 ALA A CA 1
ATOM 715 C C . ALA A 1 94 ? -1.063 8.027 10.032 1.00 93.75 94 ALA A C 1
ATOM 717 O O . ALA A 1 94 ? -2.292 7.977 10.028 1.00 93.75 94 ALA A O 1
ATOM 718 N N . ILE A 1 95 ? -0.348 7.677 11.108 1.00 94.56 95 ILE A N 1
ATOM 719 C CA . ILE A 1 95 ? -0.957 7.229 12.370 1.00 94.56 95 ILE A CA 1
ATOM 720 C C . ILE A 1 95 ? -1.825 8.334 12.987 1.00 94.56 95 ILE A C 1
ATOM 722 O O . ILE A 1 95 ? -2.923 8.052 13.468 1.00 94.56 95 ILE A O 1
ATOM 726 N N . ASN A 1 96 ? -1.369 9.586 12.951 1.00 95.81 96 ASN A N 1
ATOM 727 C CA . ASN A 1 96 ? -2.105 10.739 13.462 1.00 95.81 96 ASN A CA 1
ATOM 728 C C . ASN A 1 96 ? -3.431 10.943 12.711 1.00 95.81 96 ASN A C 1
ATOM 730 O O . ASN A 1 96 ? -4.480 11.064 13.342 1.00 95.81 96 ASN A O 1
ATOM 734 N N . ILE A 1 97 ? -3.413 10.883 11.376 1.00 94.12 97 ILE A N 1
ATOM 735 C CA . ILE A 1 97 ? -4.619 10.948 10.536 1.00 94.12 97 ILE A CA 1
ATOM 736 C C . ILE A 1 97 ? -5.562 9.782 10.858 1.00 94.12 97 ILE A C 1
ATOM 738 O O . ILE A 1 97 ? -6.755 9.997 11.078 1.00 94.12 97 ILE A O 1
ATOM 742 N N . LEU A 1 98 ? -5.046 8.550 10.951 1.00 93.19 98 LEU A N 1
ATOM 743 C CA . LEU A 1 98 ? -5.860 7.387 11.319 1.00 93.19 98 LEU A CA 1
ATOM 744 C C . LEU A 1 98 ? -6.528 7.582 12.691 1.00 93.19 98 LEU A C 1
ATOM 746 O O . LEU A 1 98 ? -7.718 7.315 12.845 1.00 93.19 98 LEU A O 1
ATOM 750 N N . GLY A 1 99 ? -5.792 8.084 13.681 1.00 94.50 99 GLY A N 1
ATOM 751 C CA . GLY A 1 99 ? -6.310 8.311 15.029 1.00 94.50 99 GLY A CA 1
ATOM 752 C C . GLY A 1 99 ? -7.319 9.458 15.128 1.00 94.50 99 GLY A C 1
ATOM 753 O O . GLY A 1 99 ? -8.277 9.356 15.895 1.00 94.50 99 GLY A O 1
ATOM 754 N N . ARG A 1 100 ? -7.120 10.543 14.371 1.00 96.12 100 ARG A N 1
ATOM 755 C CA . ARG A 1 100 ? -7.928 11.771 14.475 1.00 96.12 100 ARG A CA 1
ATOM 756 C C . ARG A 1 100 ? -9.118 11.818 13.531 1.00 96.12 100 ARG A C 1
ATOM 758 O O . ARG A 1 100 ? -10.111 12.451 13.870 1.00 96.12 100 ARG A O 1
ATOM 765 N N . GLU A 1 101 ? -9.016 11.188 12.368 1.00 94.69 101 GLU A N 1
ATOM 766 C CA . GLU A 1 101 ? -10.013 11.326 11.301 1.00 94.69 101 GLU A CA 1
ATOM 767 C C . GLU A 1 101 ? -10.716 10.010 10.977 1.00 94.69 101 GLU A C 1
ATOM 769 O O . GLU A 1 101 ? -11.890 10.024 10.621 1.00 94.69 101 GLU A O 1
ATOM 774 N N . VAL A 1 102 ? -10.032 8.871 11.116 1.00 92.94 102 VAL A N 1
ATOM 775 C CA . VAL A 1 102 ? -10.597 7.567 10.736 1.00 92.94 102 VAL A CA 1
ATOM 776 C C . VAL A 1 102 ? -11.233 6.867 11.927 1.00 92.94 102 VAL A C 1
ATOM 778 O O . VAL A 1 102 ? -12.388 6.464 11.860 1.00 92.94 102 VAL A O 1
ATOM 781 N N . LEU A 1 103 ? -10.510 6.739 13.039 1.00 92.69 103 LEU A N 1
ATOM 782 C CA . LEU A 1 103 ? -11.007 6.035 14.217 1.00 92.69 103 LEU A CA 1
ATOM 783 C C . LEU A 1 103 ? -12.317 6.632 14.776 1.00 92.69 103 LEU A C 1
ATOM 785 O O . LEU A 1 103 ? -13.197 5.844 15.112 1.00 92.69 103 LEU A O 1
ATOM 789 N N . PRO A 1 104 ? -12.505 7.967 14.868 1.00 94.75 104 PRO A N 1
ATOM 790 C CA . PRO A 1 104 ? -13.753 8.539 15.380 1.00 94.75 104 PRO A CA 1
ATOM 791 C C . PRO A 1 104 ? -14.981 8.284 14.500 1.00 94.75 104 PRO A C 1
ATOM 793 O O . PRO A 1 104 ? -16.090 8.360 15.009 1.00 94.75 104 PRO A O 1
ATOM 796 N N . HIS A 1 105 ? -14.801 7.978 13.211 1.00 93.81 105 HIS A N 1
ATOM 797 C CA . HIS A 1 105 ? -15.906 7.677 12.291 1.00 93.81 105 HIS A CA 1
ATOM 798 C C . HIS A 1 105 ? -16.572 6.323 12.587 1.00 93.81 105 HIS A C 1
ATOM 800 O O . HIS A 1 105 ? -17.744 6.139 12.283 1.00 93.81 105 HIS A O 1
ATOM 806 N N . PHE A 1 106 ? -15.842 5.387 13.204 1.00 90.12 106 PHE A N 1
ATOM 807 C CA . PHE A 1 106 ? -16.315 4.029 13.520 1.00 90.12 106 PHE A CA 1
ATOM 808 C C . PHE A 1 106 ? -16.605 3.802 15.012 1.00 90.12 106 PHE A C 1
ATOM 810 O O . PHE A 1 106 ? -16.766 2.654 15.431 1.00 90.12 106 PHE A O 1
ATOM 817 N N . LYS A 1 107 ? -16.602 4.866 15.821 1.00 78.25 107 LYS A N 1
ATOM 818 C CA . LYS A 1 107 ? -16.919 4.807 17.253 1.00 78.25 107 LYS A CA 1
ATOM 819 C C . LYS A 1 107 ? -18.389 5.076 17.532 1.00 78.25 107 LYS A C 1
ATOM 821 O O . LYS A 1 107 ? -18.980 5.908 16.815 1.00 78.25 107 LYS A O 1
#

Foldseek 3Di:
DLLQLLLVCLVCVLVDDQVLQVVLVHDSVLSVVSVVCVVPHNSSVSSVSQDPSSSVSDDDDALVSVQVVVVVCVVVPDPDDDDDPPCDPDPVVSVVRCVPRVVVVVD